Protein AF-A0A7R9WMC7-F1 (afdb_monomer_lite)

pLDDT: mean 71.96, std 18.27, range [41.19, 94.56]

Sequence (147 aa):
FTTILPEQYVLRIVDIYTLEGTKSLFRFGVAVAVLFIKDWKGVKVHPTGALDDQEVDINSYSFSDDADDFFPKLREWSHSTSFSFDLLVKKAYGVHGRGVRKRYRFPRRPILARILKLEEEYYCQKKRDEGDDLSSLPVARALPLIV

Radius of gyration: 22.09 Å; chains: 1; bounding box: 56×45×48 Å

Secondary structure (DSSP, 8-state):
-TTTS-HHHHHHHHHHHHHH-HHHHHHHHHHHHHHHHHHHHHTTS------------STT----S-GGGHHHHHHHHHHSTT--HHHHHHHHTT-S-S--------S-HHHHHHHHHHHHHHHHHHHHHTTS-TT-----PPPP---

Organism: NCBI:txid1486917

Structure (mmCIF, N/CA/C/O backbone):
data_AF-A0A7R9WMC7-F1
#
_entry.id   AF-A0A7R9WMC7-F1
#
loop_
_atom_site.group_PDB
_atom_site.id
_atom_site.type_symbol
_atom_site.label_atom_id
_atom_site.label_alt_id
_atom_site.label_comp_id
_atom_site.label_asym_id
_atom_site.label_entity_id
_atom_site.label_seq_id
_atom_site.pdbx_PDB_ins_code
_atom_site.Cartn_x
_atom_site.Cartn_y
_atom_site.Cartn_z
_atom_site.occupancy
_atom_site.B_iso_or_equiv
_atom_site.auth_seq_id
_atom_site.auth_comp_id
_atom_site.auth_asym_id
_atom_site.auth_atom_id
_atom_site.pdbx_PDB_model_num
ATOM 1 N N . PHE A 1 1 ? 2.570 6.949 -0.772 1.00 87.75 1 PHE A N 1
ATOM 2 C CA . PHE A 1 1 ? 1.416 6.119 -1.188 1.00 87.75 1 PHE A CA 1
ATOM 3 C C . PHE A 1 1 ? 0.330 6.944 -1.851 1.00 87.75 1 PHE A C 1
ATOM 5 O O . PHE A 1 1 ? -0.017 6.608 -2.967 1.00 87.75 1 PHE A O 1
ATOM 12 N N . THR A 1 2 ? -0.154 8.022 -1.228 1.00 92.44 2 THR A N 1
ATOM 13 C CA . THR A 1 2 ? -1.198 8.922 -1.769 1.00 92.44 2 THR A CA 1
ATOM 14 C C . THR A 1 2 ? -0.913 9.474 -3.169 1.00 92.44 2 THR A C 1
ATOM 16 O O . THR A 1 2 ? -1.826 9.624 -3.964 1.00 92.44 2 THR A O 1
ATOM 19 N N . THR A 1 3 ? 0.351 9.744 -3.496 1.00 91.12 3 THR A N 1
ATOM 20 C CA . THR A 1 3 ? 0.774 10.235 -4.820 1.00 91.12 3 THR A CA 1
ATOM 21 C C . THR A 1 3 ? 1.085 9.125 -5.824 1.00 91.12 3 THR A C 1
ATOM 23 O O . THR A 1 3 ? 1.299 9.405 -6.999 1.00 91.12 3 THR A O 1
ATOM 26 N N . ILE A 1 4 ? 1.152 7.875 -5.360 1.00 93.44 4 ILE A N 1
ATOM 27 C CA . ILE A 1 4 ? 1.649 6.734 -6.133 1.00 93.44 4 ILE A CA 1
ATOM 28 C C . ILE A 1 4 ? 0.506 5.790 -6.471 1.00 93.44 4 ILE A C 1
ATOM 30 O O . ILE A 1 4 ? 0.409 5.378 -7.611 1.00 93.44 4 ILE A O 1
ATOM 34 N N . LEU A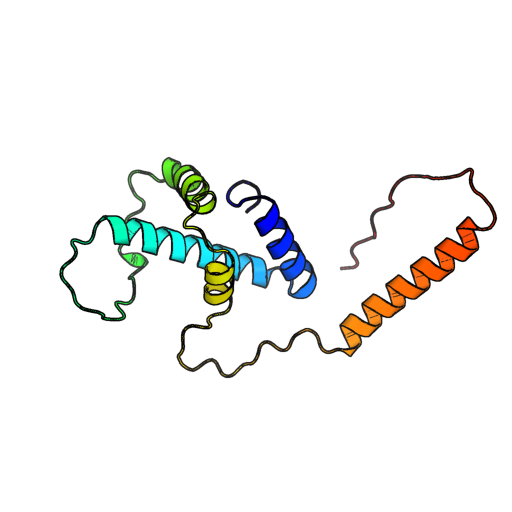 1 5 ? -0.341 5.417 -5.514 1.00 93.94 5 LEU A N 1
ATOM 35 C CA . LEU A 1 5 ? -1.400 4.428 -5.699 1.00 93.94 5 LEU A CA 1
ATOM 36 C C . LEU A 1 5 ? -2.763 5.111 -5.902 1.00 93.94 5 LEU A C 1
ATOM 38 O O . LEU A 1 5 ? -2.988 6.169 -5.312 1.00 93.94 5 LEU A O 1
ATOM 42 N N . PRO A 1 6 ? -3.692 4.471 -6.633 1.00 93.94 6 PRO A N 1
ATOM 43 C CA . PRO A 1 6 ? -5.099 4.854 -6.648 1.00 93.94 6 PRO A CA 1
ATOM 44 C C . PRO A 1 6 ? -5.685 5.002 -5.239 1.00 93.94 6 PRO A C 1
ATOM 46 O O . PRO A 1 6 ? -5.411 4.185 -4.354 1.00 93.94 6 PRO A O 1
ATOM 49 N N . GLU A 1 7 ? -6.549 5.999 -5.051 1.00 92.75 7 GLU A N 1
ATOM 50 C CA . GLU A 1 7 ? -7.129 6.364 -3.750 1.00 92.75 7 GLU A CA 1
ATOM 51 C C . GLU A 1 7 ? -7.778 5.173 -3.030 1.00 92.75 7 GLU A C 1
ATOM 53 O O . GLU A 1 7 ? -7.492 4.917 -1.862 1.00 92.75 7 GLU A O 1
ATOM 58 N N . GLN A 1 8 ? -8.550 4.365 -3.759 1.00 93.88 8 GLN A N 1
ATOM 59 C CA . GLN A 1 8 ? -9.186 3.150 -3.240 1.00 93.88 8 GLN A CA 1
ATOM 60 C C . GLN A 1 8 ? -8.202 2.177 -2.565 1.00 93.88 8 GLN A C 1
ATOM 62 O O . GLN A 1 8 ? -8.527 1.544 -1.562 1.00 93.88 8 GLN A O 1
ATOM 67 N N . TYR A 1 9 ? -6.978 2.056 -3.082 1.00 94.00 9 TYR A N 1
ATOM 68 C CA . TYR A 1 9 ? -5.954 1.175 -2.520 1.00 94.00 9 TYR A CA 1
ATOM 69 C C . TYR A 1 9 ? -5.237 1.825 -1.343 1.00 94.00 9 TYR A C 1
ATOM 71 O O . TYR A 1 9 ? -4.864 1.135 -0.396 1.00 94.00 9 TYR A O 1
ATOM 79 N N . VAL A 1 10 ? -5.077 3.149 -1.379 1.00 94.56 10 VAL A N 1
ATOM 80 C CA . VAL A 1 10 ? -4.531 3.915 -0.258 1.00 94.56 10 VAL A CA 1
ATOM 81 C C . VAL A 1 10 ? -5.443 3.788 0.957 1.00 94.56 10 VAL A C 1
ATOM 83 O O . VAL A 1 10 ? -4.941 3.470 2.030 1.00 94.56 10 VAL A O 1
ATOM 86 N N . LEU A 1 11 ? -6.761 3.940 0.788 1.00 92.69 11 LEU A N 1
ATOM 87 C CA . LEU A 1 11 ? -7.735 3.777 1.872 1.00 92.69 11 LEU A CA 1
ATOM 88 C C . LEU A 1 11 ? -7.647 2.381 2.502 1.00 92.69 11 LEU A C 1
ATOM 90 O O . LEU A 1 11 ? -7.505 2.266 3.715 1.00 92.69 11 LEU A O 1
ATOM 94 N N . ARG A 1 12 ? -7.572 1.321 1.687 1.00 91.56 12 ARG A N 1
ATOM 95 C CA . ARG A 1 12 ? -7.389 -0.050 2.199 1.00 91.56 12 ARG A CA 1
ATOM 96 C C . ARG A 1 12 ? -6.072 -0.239 2.956 1.00 91.56 12 ARG A C 1
ATOM 98 O O . ARG A 1 12 ? -6.029 -0.979 3.934 1.00 91.56 12 ARG A O 1
ATOM 105 N N . ILE A 1 13 ? -4.983 0.399 2.519 1.00 92.75 13 ILE A N 1
ATOM 106 C CA . ILE A 1 13 ? -3.707 0.375 3.254 1.00 92.75 13 ILE A CA 1
ATOM 107 C C . ILE A 1 13 ? -3.836 1.137 4.577 1.00 92.75 13 ILE A C 1
ATOM 109 O O . ILE A 1 13 ? -3.275 0.692 5.576 1.00 92.75 13 ILE A O 1
ATOM 113 N N . VAL A 1 14 ? -4.575 2.249 4.603 1.00 93.00 14 VAL A N 1
ATOM 114 C CA . VAL A 1 14 ? -4.850 3.015 5.826 1.00 93.00 14 VAL A CA 1
ATOM 115 C C . VAL A 1 14 ? -5.668 2.185 6.815 1.00 93.00 14 VAL A C 1
ATOM 117 O O . VAL A 1 14 ? -5.293 2.137 7.981 1.00 93.00 14 VAL A O 1
ATOM 120 N N . ASP A 1 15 ? -6.687 1.451 6.364 1.00 91.06 15 ASP A N 1
ATOM 121 C CA . ASP A 1 15 ? -7.453 0.531 7.220 1.00 91.06 15 ASP A CA 1
ATOM 122 C C . ASP A 1 15 ? -6.559 -0.551 7.843 1.00 91.06 15 ASP A C 1
ATOM 124 O O . ASP A 1 15 ? -6.682 -0.906 9.012 1.00 91.06 15 ASP A O 1
ATOM 128 N N . ILE A 1 16 ? -5.605 -1.081 7.077 1.00 89.19 16 ILE A N 1
ATOM 129 C CA . ILE A 1 16 ? -4.637 -2.049 7.604 1.00 89.19 16 ILE A CA 1
ATOM 130 C C . ILE A 1 16 ? -3.664 -1.368 8.575 1.00 89.19 16 ILE A C 1
ATOM 132 O O . ILE A 1 16 ? -3.289 -1.945 9.597 1.00 89.19 16 ILE A O 1
ATOM 136 N N . TYR A 1 17 ? -3.258 -0.136 8.280 1.00 90.81 17 TYR A N 1
ATOM 137 C CA . TYR A 1 17 ? -2.380 0.656 9.130 1.00 90.81 17 TYR A CA 1
ATOM 138 C C . TYR A 1 17 ? -3.021 1.004 10.474 1.00 90.81 17 TYR A C 1
ATOM 140 O O . TYR A 1 17 ? -2.342 0.900 11.492 1.00 90.81 17 TYR A O 1
ATOM 148 N N . THR A 1 18 ? -4.307 1.353 10.521 1.00 88.38 18 THR A N 1
ATOM 149 C CA . THR A 1 18 ? -4.998 1.622 11.792 1.00 88.38 18 THR A CA 1
ATOM 150 C C . THR A 1 18 ? -5.075 0.371 12.673 1.00 88.38 18 THR A C 1
ATOM 152 O O . THR A 1 18 ? -5.066 0.485 13.897 1.00 88.38 18 THR A O 1
ATOM 155 N N . LEU A 1 19 ? -5.070 -0.826 12.073 1.00 83.75 19 LEU A N 1
ATOM 156 C CA . LEU A 1 19 ? -5.087 -2.107 12.787 1.00 83.75 19 LEU A CA 1
ATOM 157 C C . LEU A 1 19 ? -3.696 -2.617 13.205 1.00 83.75 19 LEU A C 1
ATOM 159 O O . LEU A 1 19 ? -3.542 -3.162 14.298 1.00 83.75 19 LEU A O 1
ATOM 163 N N . GLU A 1 20 ? -2.687 -2.502 12.337 1.00 83.44 20 GLU A N 1
ATOM 164 C CA . GLU A 1 20 ? -1.348 -3.087 12.542 1.00 83.44 20 GLU A CA 1
ATOM 165 C C . GLU A 1 20 ? -0.261 -2.072 12.928 1.00 83.44 20 GLU A C 1
ATOM 167 O O . GLU A 1 20 ? 0.831 -2.459 13.361 1.00 83.44 20 GLU A O 1
ATOM 172 N N . GLY A 1 21 ? -0.528 -0.780 12.750 1.00 86.12 21 GLY A N 1
ATOM 173 C CA . GLY A 1 21 ? 0.425 0.308 12.928 1.00 86.12 21 GLY A CA 1
ATOM 174 C C . GLY A 1 21 ? 1.450 0.423 11.796 1.00 86.12 21 GLY A C 1
ATOM 175 O O . GLY A 1 21 ? 1.364 -0.220 10.745 1.00 86.12 21 GLY A O 1
ATOM 176 N N . THR A 1 22 ? 2.479 1.241 12.025 1.00 88.31 22 THR A N 1
ATOM 177 C CA . THR A 1 22 ? 3.453 1.714 11.017 1.00 88.31 22 THR A CA 1
ATOM 178 C C . THR A 1 22 ? 4.215 0.609 10.282 1.00 88.31 22 THR A C 1
ATOM 180 O O . THR A 1 22 ? 4.654 0.802 9.149 1.00 88.31 22 THR A O 1
ATOM 183 N N . LYS A 1 23 ? 4.349 -0.583 10.875 1.00 86.50 23 LYS A N 1
ATOM 184 C CA . LYS A 1 23 ? 5.050 -1.717 10.244 1.00 86.50 23 LYS A CA 1
ATOM 185 C C . LYS A 1 23 ? 4.371 -2.185 8.956 1.00 86.50 23 LYS A C 1
ATOM 187 O O . LYS A 1 23 ? 5.062 -2.652 8.053 1.00 86.50 23 LYS A O 1
ATOM 192 N N . SER A 1 24 ? 3.049 -2.053 8.863 1.00 89.19 24 SER A N 1
ATOM 193 C CA . SER A 1 24 ? 2.296 -2.392 7.650 1.00 89.19 24 SER A CA 1
ATOM 194 C C . SER A 1 24 ? 2.718 -1.516 6.464 1.00 89.19 24 SER A C 1
ATOM 196 O O . SER A 1 24 ? 3.003 -2.046 5.392 1.00 89.19 24 SER A O 1
ATOM 198 N N . LEU A 1 25 ? 2.879 -0.204 6.675 1.00 92.50 25 LEU A N 1
ATOM 199 C CA . LEU A 1 25 ? 3.308 0.745 5.642 1.00 92.50 25 LEU A CA 1
ATOM 200 C C . LEU A 1 25 ? 4.672 0.372 5.062 1.00 92.50 25 LEU A C 1
ATOM 202 O O . LEU A 1 25 ? 4.852 0.409 3.847 1.00 92.50 25 LEU A O 1
ATOM 206 N N . PHE A 1 26 ? 5.613 -0.047 5.912 1.00 90.12 26 PHE A N 1
ATOM 207 C CA . PHE A 1 26 ? 6.927 -0.494 5.451 1.00 90.12 26 PHE A CA 1
ATOM 208 C C . PHE A 1 26 ? 6.825 -1.747 4.570 1.00 90.12 26 PHE A C 1
ATOM 210 O O . PHE A 1 26 ? 7.417 -1.792 3.494 1.00 90.12 26 PHE A O 1
ATOM 217 N N . ARG A 1 27 ? 6.019 -2.743 4.970 1.00 89.12 27 ARG A N 1
ATOM 218 C CA . ARG A 1 27 ? 5.799 -3.956 4.161 1.00 89.12 27 ARG A CA 1
ATOM 219 C C . ARG A 1 27 ? 5.185 -3.637 2.807 1.00 89.12 27 ARG A C 1
ATOM 221 O O . ARG A 1 27 ? 5.651 -4.158 1.798 1.00 89.12 27 ARG A O 1
ATOM 228 N N . PHE A 1 28 ? 4.166 -2.780 2.780 1.00 94.06 28 PHE A N 1
ATOM 229 C CA . PHE A 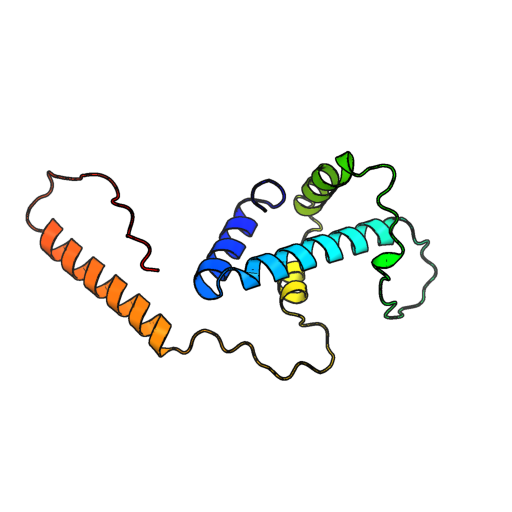1 28 ? 3.552 -2.345 1.530 1.00 94.06 28 PHE A CA 1
ATOM 230 C C . PHE A 1 28 ? 4.529 -1.554 0.663 1.00 94.06 28 PHE A C 1
ATOM 232 O O . PHE A 1 28 ? 4.552 -1.760 -0.543 1.00 94.06 28 PHE A O 1
ATOM 239 N N . GLY A 1 29 ? 5.377 -0.712 1.255 1.00 93.25 29 GLY A N 1
ATOM 240 C CA . GLY A 1 29 ? 6.365 0.079 0.518 1.00 93.25 29 GLY A CA 1
ATOM 241 C C . GLY A 1 29 ? 7.382 -0.810 -0.187 1.00 93.25 29 GLY A C 1
ATOM 242 O O . GLY A 1 29 ? 7.579 -0.692 -1.395 1.00 93.25 29 GLY A O 1
ATOM 243 N N . VAL A 1 30 ? 7.948 -1.769 0.550 1.00 89.50 30 VAL A N 1
ATOM 244 C CA . VAL A 1 30 ? 8.864 -2.771 -0.010 1.00 89.50 30 VAL A CA 1
ATOM 245 C C . VAL A 1 30 ? 8.157 -3.622 -1.065 1.00 89.50 30 VAL A C 1
ATOM 247 O O . VAL A 1 30 ? 8.704 -3.842 -2.139 1.00 89.50 30 VAL A O 1
ATOM 250 N N . ALA A 1 31 ? 6.929 -4.077 -0.805 1.00 92.06 31 ALA A N 1
ATOM 251 C CA . ALA A 1 31 ? 6.190 -4.909 -1.750 1.00 92.06 31 ALA A CA 1
ATOM 252 C C . ALA A 1 31 ? 5.863 -4.175 -3.061 1.00 92.06 31 ALA A C 1
ATOM 254 O O . ALA A 1 31 ? 6.021 -4.769 -4.126 1.00 92.06 31 ALA A O 1
ATOM 255 N N . VAL A 1 32 ? 5.467 -2.898 -2.997 1.00 93.88 32 VAL A N 1
ATOM 256 C CA . VAL A 1 32 ? 5.249 -2.042 -4.175 1.00 93.88 32 VAL A CA 1
ATOM 257 C C . VAL A 1 32 ? 6.539 -1.919 -4.984 1.00 93.88 32 VAL A C 1
ATOM 259 O O . VAL A 1 32 ? 6.524 -2.195 -6.180 1.00 93.88 32 VAL A O 1
ATOM 262 N N . ALA A 1 33 ? 7.658 -1.577 -4.338 1.00 90.25 33 ALA A N 1
ATOM 263 C CA . ALA A 1 33 ? 8.943 -1.430 -5.020 1.00 90.25 33 ALA A CA 1
ATOM 264 C C . ALA A 1 33 ? 9.400 -2.741 -5.682 1.00 90.25 33 ALA A C 1
ATOM 266 O O . ALA A 1 33 ? 9.816 -2.743 -6.836 1.00 90.25 33 ALA A O 1
ATOM 267 N N . VAL A 1 34 ? 9.272 -3.873 -4.981 1.00 88.12 34 VAL A N 1
ATOM 268 C CA . VAL A 1 34 ? 9.664 -5.190 -5.505 1.00 88.12 34 VAL A CA 1
ATOM 269 C C . VAL A 1 34 ? 8.802 -5.609 -6.693 1.00 88.12 34 VAL A C 1
ATOM 271 O O . VAL A 1 34 ? 9.340 -6.123 -7.670 1.00 88.12 34 VAL A O 1
ATOM 274 N N . LEU A 1 35 ? 7.480 -5.422 -6.623 1.00 90.44 35 LEU A N 1
ATOM 275 C CA . LEU A 1 35 ? 6.587 -5.763 -7.733 1.00 90.44 35 LEU A CA 1
ATOM 276 C C . LEU A 1 35 ? 6.853 -4.881 -8.954 1.00 90.44 35 LEU A C 1
ATOM 278 O O . LEU A 1 35 ? 6.984 -5.409 -10.052 1.00 90.44 35 LEU A O 1
ATOM 282 N N . PHE A 1 36 ? 7.036 -3.577 -8.748 1.00 90.62 36 PHE A N 1
ATOM 283 C CA . PHE A 1 36 ? 7.389 -2.655 -9.822 1.00 90.62 36 PHE A CA 1
ATOM 284 C C . PHE A 1 36 ? 8.704 -3.043 -10.505 1.00 90.62 36 PHE A C 1
ATOM 286 O O . PHE A 1 36 ? 8.747 -3.181 -11.723 1.00 90.62 36 PHE A O 1
ATOM 293 N N . ILE A 1 37 ? 9.767 -3.291 -9.730 1.00 85.94 37 ILE A N 1
ATOM 294 C CA . ILE A 1 37 ? 11.065 -3.707 -10.279 1.00 85.94 37 ILE A CA 1
ATOM 295 C C . ILE A 1 37 ? 10.939 -5.040 -11.023 1.00 85.94 37 ILE A C 1
ATOM 297 O O . ILE A 1 37 ? 11.561 -5.211 -12.070 1.00 85.94 37 ILE A O 1
ATOM 301 N N . LYS A 1 38 ? 10.147 -5.988 -10.504 1.00 85.06 38 LYS A N 1
ATOM 302 C CA . LYS A 1 38 ? 9.926 -7.285 -11.152 1.00 85.06 38 LYS A CA 1
ATOM 303 C C . LYS A 1 38 ? 9.267 -7.117 -12.521 1.00 85.06 38 LYS A C 1
ATOM 305 O O . LYS A 1 38 ? 9.771 -7.676 -13.491 1.00 85.06 38 LYS A O 1
ATOM 310 N N . ASP A 1 39 ? 8.189 -6.345 -12.600 1.00 85.00 39 ASP A N 1
ATOM 311 C CA . ASP A 1 39 ? 7.476 -6.115 -13.858 1.00 85.00 39 ASP A CA 1
ATOM 312 C C . ASP A 1 39 ? 8.343 -5.319 -14.840 1.00 85.00 39 ASP A C 1
ATOM 314 O O . ASP A 1 39 ? 8.459 -5.686 -16.007 1.00 85.00 39 ASP A O 1
ATOM 318 N N . TRP A 1 40 ? 9.052 -4.298 -14.353 1.00 80.69 40 TRP A N 1
ATOM 319 C CA . TRP A 1 40 ? 9.963 -3.486 -15.160 1.00 80.69 40 TRP A CA 1
ATOM 320 C C . TRP A 1 40 ? 11.131 -4.296 -15.742 1.00 80.69 40 TRP A C 1
ATOM 322 O O . TRP A 1 40 ? 11.494 -4.128 -16.907 1.00 80.69 40 TRP A O 1
ATOM 332 N N . LYS A 1 41 ? 11.721 -5.208 -14.955 1.00 72.00 41 LYS A N 1
ATOM 333 C CA . LYS A 1 41 ? 12.762 -6.138 -15.430 1.00 72.00 41 LYS A CA 1
ATOM 334 C C . LYS A 1 41 ? 12.186 -7.186 -16.389 1.00 72.00 41 LYS A C 1
ATOM 336 O O . LYS A 1 41 ? 12.851 -7.528 -17.363 1.00 72.00 41 LYS A O 1
ATOM 341 N N . GLY A 1 42 ? 10.956 -7.651 -16.155 1.00 62.00 42 GLY A N 1
ATOM 342 C CA . GLY A 1 42 ? 10.259 -8.616 -17.013 1.00 62.00 42 GLY A CA 1
ATOM 343 C C . GLY A 1 42 ? 10.046 -8.129 -18.449 1.00 62.00 42 GLY A C 1
ATOM 344 O O . GLY A 1 42 ? 10.067 -8.935 -19.371 1.00 62.00 42 GLY A O 1
ATOM 345 N N . VAL A 1 43 ? 9.950 -6.814 -18.663 1.00 55.84 43 VAL A N 1
ATOM 346 C CA . VAL A 1 43 ? 9.860 -6.203 -20.003 1.00 55.84 43 VAL A CA 1
ATOM 347 C C . VAL A 1 43 ? 11.162 -6.350 -20.814 1.00 55.84 43 VAL A C 1
ATOM 349 O O . VAL A 1 43 ? 11.127 -6.278 -22.040 1.00 55.84 43 VAL A O 1
ATOM 352 N N . LYS A 1 44 ? 12.315 -6.592 -20.170 1.00 51.28 44 LYS A N 1
ATOM 353 C CA . LYS A 1 44 ? 13.626 -6.692 -20.844 1.00 51.28 44 LYS A CA 1
ATOM 354 C C . LYS A 1 44 ? 14.126 -8.124 -21.074 1.00 51.28 44 LYS A C 1
ATOM 356 O O . LYS A 1 44 ? 15.172 -8.293 -21.695 1.00 51.28 44 LYS A O 1
ATOM 361 N N . VAL A 1 45 ? 13.420 -9.150 -20.596 1.00 47.69 45 VAL A N 1
ATOM 362 C CA . VAL A 1 45 ? 13.851 -10.549 -20.753 1.00 47.69 45 VAL A CA 1
ATOM 363 C C . VAL A 1 45 ? 13.110 -11.176 -21.931 1.00 47.69 45 VAL A C 1
ATOM 365 O O . VAL A 1 45 ? 11.899 -11.376 -21.886 1.00 47.69 45 VAL A O 1
ATOM 368 N N . HIS A 1 46 ? 13.846 -11.477 -23.003 1.00 41.19 46 HIS A N 1
ATOM 369 C CA . HIS A 1 46 ? 13.348 -12.269 -24.127 1.00 41.19 46 HIS A CA 1
ATOM 370 C C . HIS A 1 46 ? 12.680 -13.574 -23.645 1.00 41.19 46 HIS A C 1
ATOM 372 O O . HIS A 1 46 ? 13.182 -14.211 -22.714 1.00 41.19 46 HIS A O 1
ATOM 378 N N . PRO A 1 47 ? 11.584 -14.017 -24.290 1.00 42.38 47 PRO A N 1
ATOM 379 C CA . PRO A 1 47 ? 10.864 -15.219 -23.907 1.00 42.38 47 PRO A CA 1
ATOM 380 C C . PRO A 1 47 ? 11.646 -16.440 -24.392 1.00 42.38 47 PRO A C 1
ATOM 382 O O . PRO A 1 47 ? 11.399 -16.975 -25.468 1.00 42.38 47 PRO A O 1
ATOM 385 N N . THR A 1 48 ? 12.602 -16.895 -23.595 1.00 41.44 48 THR A N 1
ATOM 386 C CA . THR A 1 48 ? 13.187 -18.228 -23.759 1.00 41.44 48 THR A CA 1
ATOM 387 C C . THR A 1 48 ? 12.908 -18.989 -22.481 1.00 41.44 48 THR A C 1
ATOM 389 O O . THR A 1 48 ? 13.395 -18.637 -21.411 1.00 41.44 48 THR A O 1
ATOM 392 N N . GLY A 1 49 ? 11.990 -19.948 -22.594 1.00 46.41 49 GLY A N 1
ATOM 393 C CA . GLY A 1 49 ? 11.333 -20.589 -21.471 1.00 46.41 49 GLY A CA 1
ATOM 394 C C . GLY A 1 49 ? 12.294 -21.344 -20.566 1.00 46.41 49 GLY A C 1
ATOM 395 O O . GLY A 1 49 ? 12.900 -22.327 -20.974 1.00 46.41 49 GLY A O 1
ATOM 396 N N . ALA A 1 50 ? 12.346 -20.917 -19.312 1.00 43.62 50 ALA A N 1
ATOM 397 C CA . ALA A 1 50 ? 12.624 -21.775 -18.175 1.00 43.62 50 ALA A CA 1
ATOM 398 C C . ALA A 1 50 ? 11.940 -21.152 -16.951 1.00 43.62 50 ALA A C 1
ATOM 400 O O . ALA A 1 50 ? 12.215 -20.015 -16.572 1.00 43.62 50 ALA A O 1
ATOM 401 N N . LEU A 1 51 ? 10.974 -21.883 -16.394 1.00 49.69 51 LEU A N 1
ATOM 402 C CA . LEU A 1 51 ? 10.341 -21.602 -15.110 1.00 49.69 51 LEU A CA 1
ATOM 403 C C . LEU A 1 51 ? 11.359 -21.916 -14.013 1.00 49.69 51 LEU A C 1
ATOM 405 O O . LEU A 1 51 ? 11.389 -23.042 -13.535 1.00 49.69 51 LEU A O 1
ATOM 409 N N . ASP A 1 52 ? 12.181 -20.947 -13.629 1.00 43.22 52 ASP A N 1
ATOM 410 C CA . ASP A 1 52 ? 12.972 -21.055 -12.407 1.00 43.22 52 ASP A CA 1
ATOM 411 C C . ASP A 1 52 ? 12.777 -19.813 -11.541 1.00 43.22 52 ASP A C 1
ATOM 413 O O . ASP A 1 52 ? 12.725 -18.681 -12.028 1.00 43.22 52 ASP A O 1
ATOM 417 N N . ASP A 1 53 ? 12.640 -20.069 -10.240 1.00 52.34 53 ASP A N 1
ATOM 418 C CA . ASP A 1 53 ? 12.542 -19.116 -9.135 1.00 52.34 53 ASP A CA 1
ATOM 419 C C . ASP A 1 53 ? 13.840 -18.299 -9.008 1.00 52.34 53 ASP A C 1
ATOM 421 O O . ASP A 1 53 ? 14.581 -18.401 -8.030 1.00 52.34 53 ASP A O 1
ATOM 425 N N . GLN A 1 54 ? 14.151 -17.495 -10.024 1.00 47.59 54 GLN A N 1
ATOM 426 C CA . GLN A 1 54 ? 15.330 -16.650 -10.030 1.00 47.59 54 GLN A CA 1
ATOM 427 C C . GLN A 1 54 ? 15.119 -15.539 -9.000 1.00 47.59 54 GLN A C 1
ATOM 429 O O . GLN A 1 54 ? 14.295 -14.635 -9.179 1.00 47.59 54 GLN A O 1
ATOM 434 N N . GLU A 1 55 ? 15.836 -15.644 -7.880 1.00 51.00 55 GLU A N 1
ATOM 435 C CA . GLU A 1 55 ? 15.950 -14.580 -6.891 1.00 51.00 55 GLU A CA 1
ATOM 436 C C . GLU A 1 55 ? 16.376 -13.310 -7.627 1.00 51.00 55 GLU A C 1
ATOM 438 O O . GLU A 1 55 ? 17.475 -13.209 -8.171 1.00 51.00 55 GLU A O 1
ATOM 443 N N . VAL A 1 56 ? 15.450 -12.356 -7.723 1.00 53.28 56 VAL A N 1
ATOM 444 C CA . VAL A 1 56 ? 15.720 -11.065 -8.343 1.00 53.28 56 VAL A CA 1
ATOM 445 C C . VAL A 1 56 ? 16.738 -10.375 -7.449 1.00 53.28 56 VAL A C 1
ATOM 447 O O . VAL A 1 56 ? 16.365 -9.843 -6.406 1.00 53.28 56 VAL A O 1
ATOM 450 N N . ASP A 1 57 ? 18.011 -10.393 -7.843 1.00 50.62 57 ASP A N 1
ATOM 451 C CA . ASP A 1 57 ? 19.043 -9.639 -7.145 1.00 50.62 57 ASP A CA 1
ATOM 452 C C . ASP A 1 57 ? 18.707 -8.145 -7.275 1.00 50.62 57 ASP A C 1
ATOM 454 O O . ASP A 1 57 ? 18.715 -7.545 -8.361 1.00 50.62 57 ASP A O 1
ATOM 458 N N . ILE A 1 58 ? 18.271 -7.566 -6.157 1.00 55.78 58 ILE A N 1
ATOM 459 C CA . ILE A 1 58 ? 17.872 -6.160 -6.057 1.00 55.78 58 ILE A CA 1
ATOM 460 C C . ILE A 1 58 ? 19.128 -5.276 -6.098 1.00 55.78 58 ILE A C 1
ATOM 462 O O . ILE A 1 58 ? 19.055 -4.137 -6.556 1.00 55.78 58 ILE A O 1
ATOM 466 N N . ASN A 1 59 ? 20.292 -5.816 -5.718 1.00 50.66 59 ASN A N 1
ATOM 467 C CA . ASN A 1 59 ? 21.532 -5.055 -5.579 1.00 50.66 59 ASN A CA 1
ATOM 468 C C . ASN A 1 59 ? 22.240 -4.784 -6.913 1.00 50.66 59 ASN A C 1
ATOM 470 O O . ASN A 1 59 ? 23.097 -3.909 -6.971 1.00 50.66 59 ASN A O 1
ATOM 474 N N . SER A 1 60 ? 21.868 -5.476 -7.997 1.00 55.47 60 SER A N 1
ATOM 475 C CA . SER A 1 60 ? 22.438 -5.230 -9.332 1.00 55.47 60 SER A CA 1
ATOM 476 C C . SER A 1 60 ? 21.816 -4.022 -10.053 1.00 55.47 60 SER A C 1
ATOM 478 O O . SER A 1 60 ? 22.158 -3.750 -11.205 1.00 55.47 60 SER A O 1
ATOM 480 N N . TYR A 1 61 ? 20.844 -3.340 -9.440 1.00 56.12 61 TYR A N 1
ATOM 481 C CA . TYR A 1 61 ? 20.160 -2.206 -10.052 1.00 56.12 61 TYR A CA 1
ATOM 482 C C . TYR A 1 61 ? 20.937 -0.913 -9.772 1.00 56.12 61 TYR A C 1
ATOM 484 O O . TYR A 1 61 ? 20.798 -0.312 -8.707 1.00 56.12 61 TYR A O 1
ATOM 492 N N . SER A 1 62 ? 21.766 -0.474 -10.724 1.00 52.91 62 SER A N 1
ATOM 493 C CA . SER A 1 62 ? 22.416 0.837 -10.652 1.00 52.91 62 SER A CA 1
ATOM 494 C C . SER A 1 62 ? 21.382 1.928 -10.934 1.00 52.91 62 SER A C 1
ATOM 496 O O . SER A 1 62 ? 20.974 2.144 -12.072 1.00 52.91 62 SER A O 1
ATOM 498 N N . PHE A 1 63 ? 20.953 2.624 -9.885 1.00 57.16 63 PHE A N 1
ATOM 499 C CA . PHE A 1 63 ? 19.979 3.723 -9.926 1.00 57.16 63 PHE A CA 1
ATOM 500 C C . PHE A 1 63 ? 20.539 5.016 -10.570 1.00 57.16 63 PHE A C 1
ATOM 502 O O . PHE A 1 63 ? 20.009 6.096 -10.333 1.00 57.16 63 PHE A O 1
ATOM 509 N N . SER A 1 64 ? 21.651 4.941 -11.311 1.00 52.53 64 SER A N 1
ATOM 510 C CA . SER A 1 64 ? 22.555 6.081 -11.506 1.00 52.53 64 SER A CA 1
ATOM 511 C C . SER A 1 64 ? 22.134 7.113 -12.550 1.00 52.53 64 SER A C 1
ATOM 513 O O . SER A 1 64 ? 22.644 8.219 -12.450 1.00 52.53 64 SER A O 1
ATOM 515 N N . ASP A 1 65 ? 21.207 6.820 -13.471 1.00 53.66 65 ASP A N 1
ATOM 516 C CA . ASP A 1 65 ? 20.906 7.765 -14.567 1.00 53.66 65 ASP A CA 1
ATOM 517 C C . ASP A 1 65 ? 19.453 8.283 -14.646 1.00 53.66 65 ASP A C 1
ATOM 519 O O . ASP A 1 65 ? 19.230 9.267 -15.332 1.00 53.66 65 ASP A O 1
ATOM 523 N N . ASP A 1 66 ? 18.480 7.718 -13.913 1.00 60.88 66 ASP A N 1
ATOM 524 C CA . ASP A 1 66 ? 17.040 8.065 -14.054 1.00 60.88 66 ASP A CA 1
ATOM 525 C C . ASP A 1 66 ? 16.289 8.093 -12.700 1.00 60.88 66 ASP A C 1
ATOM 527 O O . ASP A 1 66 ? 15.151 7.632 -12.562 1.00 60.88 66 ASP A O 1
ATOM 531 N N . ALA A 1 67 ? 16.936 8.592 -11.644 1.00 64.50 67 ALA A N 1
ATOM 532 C CA . ALA A 1 67 ? 16.333 8.685 -10.309 1.00 64.50 67 ALA A CA 1
ATOM 533 C C . ALA A 1 67 ? 15.027 9.503 -10.294 1.00 64.50 67 ALA A C 1
ATOM 535 O O . ALA A 1 67 ? 14.061 9.130 -9.618 1.00 64.50 67 ALA A O 1
ATOM 536 N N . ASP A 1 68 ? 14.992 10.579 -11.082 1.00 73.00 68 ASP A N 1
ATOM 537 C CA . ASP A 1 68 ? 13.858 11.504 -11.174 1.00 73.00 68 ASP A CA 1
ATOM 538 C C . ASP A 1 68 ? 12.629 10.866 -11.843 1.00 73.00 68 ASP A C 1
ATOM 540 O O . ASP A 1 68 ? 11.484 11.214 -11.550 1.00 73.00 68 ASP A O 1
ATOM 544 N N . ASP A 1 69 ? 12.857 9.841 -12.660 1.00 78.88 69 ASP A N 1
ATOM 545 C CA . ASP A 1 69 ? 11.837 9.140 -13.433 1.00 78.88 69 ASP A CA 1
ATOM 546 C C . ASP A 1 69 ? 11.176 7.983 -12.669 1.00 78.88 69 ASP A C 1
ATOM 548 O O . ASP A 1 69 ? 10.135 7.460 -13.085 1.00 78.88 69 ASP A O 1
ATOM 552 N N . PHE A 1 70 ? 11.751 7.566 -11.537 1.00 83.75 70 PHE A N 1
ATOM 553 C CA . PHE A 1 70 ? 11.280 6.397 -10.798 1.00 83.75 70 PHE A CA 1
ATOM 554 C C . PHE A 1 70 ? 9.844 6.564 -10.287 1.00 83.75 70 PHE A C 1
ATOM 556 O O . PHE A 1 70 ? 8.995 5.701 -10.516 1.00 83.75 70 PHE A O 1
ATOM 563 N N . PHE A 1 71 ? 9.548 7.668 -9.595 1.00 87.12 71 PHE A N 1
ATOM 564 C CA . PHE A 1 71 ? 8.222 7.894 -9.013 1.00 87.12 71 PHE A CA 1
AT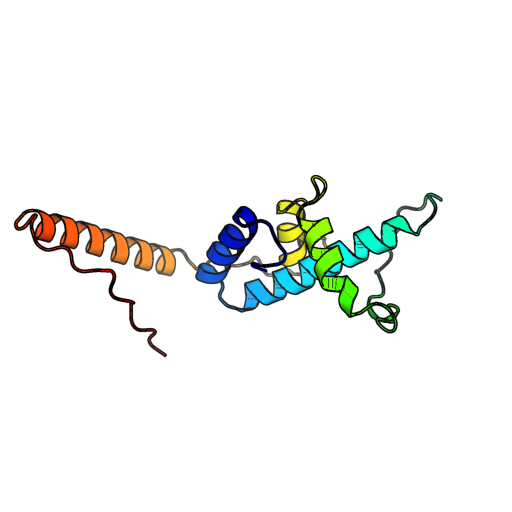OM 565 C C . PHE A 1 71 ? 7.121 8.105 -10.064 1.00 87.12 71 PHE A C 1
ATOM 567 O O . PHE A 1 71 ? 6.049 7.519 -9.888 1.00 87.12 71 PHE A O 1
ATOM 574 N N . PRO A 1 72 ? 7.346 8.873 -11.151 1.00 90.25 72 PRO A N 1
ATOM 575 C CA . PRO A 1 72 ? 6.410 8.938 -12.271 1.00 90.25 72 PRO A CA 1
ATOM 576 C C . PRO A 1 72 ? 6.091 7.562 -12.872 1.00 90.25 72 PRO A C 1
ATOM 578 O O . PRO A 1 72 ? 4.917 7.206 -12.966 1.00 90.25 72 PRO A O 1
ATOM 581 N N . LYS A 1 73 ? 7.110 6.747 -13.180 1.00 89.69 73 LYS A N 1
ATOM 582 C CA . LYS A 1 73 ? 6.932 5.395 -13.747 1.00 89.69 73 LYS A CA 1
ATOM 583 C C . LYS A 1 73 ? 6.223 4.451 -12.775 1.00 89.69 73 LYS A C 1
ATOM 585 O O . LYS A 1 73 ? 5.347 3.683 -13.167 1.00 89.69 73 LYS A O 1
ATOM 590 N N . LEU A 1 74 ? 6.549 4.540 -11.485 1.00 91.25 74 LEU A N 1
ATOM 591 C CA . LEU A 1 74 ? 5.883 3.768 -10.438 1.00 91.25 74 LEU A CA 1
ATOM 592 C C . LEU A 1 74 ? 4.398 4.136 -10.312 1.00 91.25 74 LEU A C 1
ATOM 594 O O . LEU A 1 74 ? 3.558 3.258 -10.107 1.00 91.25 74 LEU A O 1
ATOM 598 N N . ARG A 1 75 ? 4.077 5.430 -10.430 1.00 93.38 75 ARG A N 1
ATOM 599 C CA . ARG A 1 75 ? 2.699 5.929 -10.425 1.00 93.38 75 ARG A CA 1
ATOM 600 C C . ARG A 1 75 ? 1.937 5.464 -11.661 1.00 93.38 75 ARG A C 1
ATOM 602 O O . ARG A 1 75 ? 0.787 5.069 -11.534 1.00 93.38 75 ARG A O 1
ATOM 609 N N . GLU A 1 76 ? 2.540 5.503 -12.840 1.00 92.31 76 GLU A N 1
ATOM 610 C CA . GLU A 1 76 ? 1.898 4.999 -1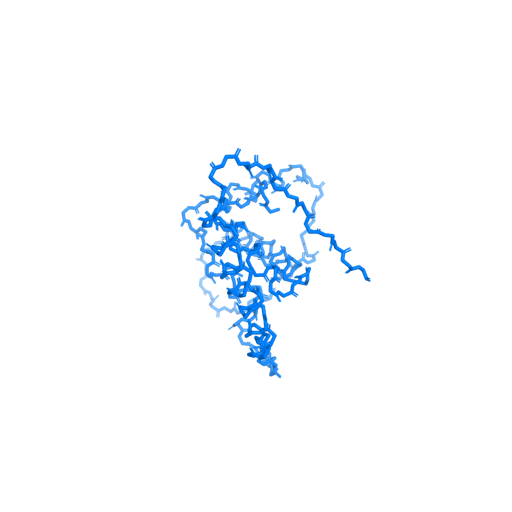4.056 1.00 92.31 76 GLU A CA 1
ATOM 611 C C . GLU A 1 76 ? 1.602 3.496 -13.937 1.00 92.31 76 GLU A C 1
ATOM 613 O O . GLU A 1 76 ? 0.470 3.055 -14.141 1.00 92.31 76 GLU A O 1
ATOM 618 N N . TRP A 1 77 ? 2.590 2.717 -13.488 1.00 93.62 77 TRP A N 1
ATOM 619 C CA . TRP A 1 77 ? 2.455 1.276 -13.293 1.00 93.62 77 TRP A CA 1
ATOM 620 C C . TRP A 1 77 ? 1.347 0.907 -12.298 1.00 93.62 77 TRP A C 1
ATOM 622 O O . TRP A 1 77 ? 0.549 0.011 -12.567 1.00 93.62 77 TRP A O 1
ATOM 632 N N . SER A 1 78 ? 1.237 1.602 -11.167 1.00 94.12 78 SER A N 1
ATOM 633 C CA . SER A 1 78 ? 0.212 1.309 -10.153 1.00 94.12 78 SER A CA 1
ATOM 634 C C . SER A 1 78 ? -1.219 1.658 -10.582 1.00 94.12 78 SER A C 1
ATOM 636 O O . SER A 1 78 ? -2.173 1.157 -9.984 1.00 94.12 78 SER A O 1
ATOM 638 N N . HIS A 1 79 ? -1.372 2.533 -11.580 1.00 94.44 79 HIS A N 1
ATOM 639 C CA . HIS A 1 79 ? -2.661 2.900 -12.169 1.00 94.44 79 HIS A CA 1
ATOM 640 C C . HIS A 1 79 ? -2.999 2.049 -13.402 1.00 94.44 79 HIS A C 1
ATOM 642 O O . HIS A 1 79 ? -4.095 2.177 -13.949 1.00 94.44 79 HIS A O 1
ATOM 648 N N . SER A 1 80 ? -2.094 1.165 -13.831 1.00 92.00 80 SER A N 1
ATOM 649 C CA . SER A 1 80 ? -2.346 0.230 -14.927 1.00 92.00 80 SER A CA 1
ATOM 650 C C . SER A 1 80 ? -3.432 -0.790 -14.567 1.00 92.00 80 SER A C 1
ATOM 652 O O . SER A 1 80 ? -3.590 -1.192 -13.413 1.00 92.00 80 SER A O 1
ATOM 654 N N . THR A 1 81 ? -4.160 -1.278 -15.571 1.00 89.94 81 THR A N 1
ATOM 655 C CA . THR A 1 81 ? -5.176 -2.332 -15.390 1.00 89.94 81 THR A CA 1
ATOM 656 C C . THR A 1 81 ? -4.573 -3.677 -14.977 1.00 89.94 81 THR A C 1
ATOM 658 O O . THR A 1 81 ? -5.264 -4.508 -14.391 1.00 89.94 81 THR A O 1
ATOM 661 N N . SER A 1 82 ? -3.282 -3.889 -15.245 1.00 87.00 82 SER A N 1
ATOM 662 C CA . SER A 1 82 ? -2.514 -5.052 -14.796 1.00 87.00 82 SER A CA 1
ATOM 663 C C . SER A 1 82 ? -2.192 -5.031 -13.301 1.00 87.00 82 SER A C 1
ATOM 665 O O . SER A 1 82 ? -1.844 -6.070 -12.736 1.00 87.00 82 SER A O 1
ATOM 667 N N . PHE A 1 83 ? -2.307 -3.877 -12.637 1.00 91.25 83 PHE A N 1
ATOM 668 C CA . PHE A 1 83 ? -2.004 -3.771 -11.219 1.00 91.25 83 PHE A CA 1
ATOM 669 C C . PHE A 1 83 ? -3.094 -4.435 -10.365 1.00 91.25 83 PHE A C 1
ATOM 671 O O . PHE A 1 83 ? -4.236 -3.978 -10.285 1.00 91.25 83 PHE A O 1
ATOM 678 N N . SER A 1 84 ? -2.720 -5.506 -9.662 1.00 91.38 84 SER A N 1
ATOM 679 C CA . SER A 1 84 ? -3.600 -6.215 -8.730 1.00 91.38 84 SER A CA 1
ATOM 680 C C . SER A 1 84 ? -3.229 -5.907 -7.281 1.00 91.38 84 SER A C 1
ATOM 682 O O . SER A 1 84 ? -2.175 -6.315 -6.785 1.00 91.38 84 SER A O 1
ATOM 684 N N . PHE A 1 85 ? -4.139 -5.247 -6.560 1.00 91.19 85 PHE A N 1
ATOM 685 C CA . PHE A 1 85 ? -3.958 -4.982 -5.132 1.00 91.19 85 PHE A CA 1
ATOM 686 C C . PHE A 1 85 ? -3.841 -6.272 -4.305 1.00 91.19 85 PHE A C 1
ATOM 688 O O . PHE A 1 85 ? -3.072 -6.333 -3.348 1.00 91.19 85 PHE A O 1
ATOM 695 N N . ASP A 1 86 ? -4.538 -7.339 -4.695 1.00 89.56 86 ASP A N 1
ATOM 696 C CA . ASP A 1 86 ? -4.463 -8.621 -3.989 1.00 89.56 86 ASP A CA 1
ATOM 697 C C . ASP A 1 86 ? -3.076 -9.262 -4.115 1.00 89.56 86 ASP A C 1
ATOM 699 O O . ASP A 1 86 ? -2.584 -9.876 -3.163 1.00 89.56 86 ASP A O 1
ATOM 703 N N . LEU A 1 87 ? -2.409 -9.095 -5.263 1.00 88.81 87 LEU A N 1
ATOM 704 C CA . LEU A 1 87 ? -1.020 -9.519 -5.441 1.00 88.81 87 LEU A CA 1
ATOM 705 C C . LEU A 1 87 ? -0.085 -8.717 -4.529 1.00 88.81 87 LEU A C 1
ATOM 707 O O . LEU A 1 87 ? 0.795 -9.300 -3.889 1.00 88.81 87 LEU A O 1
ATOM 711 N N . LEU A 1 88 ? -0.317 -7.405 -4.412 1.00 91.88 88 LEU A N 1
ATOM 712 C CA . LEU A 1 88 ? 0.425 -6.539 -3.502 1.00 91.88 88 LEU A CA 1
ATOM 713 C C . LEU A 1 88 ? 0.276 -6.993 -2.044 1.00 91.88 88 LEU A C 1
ATOM 715 O O . LEU A 1 88 ? 1.281 -7.158 -1.354 1.00 91.88 88 LEU A O 1
ATOM 719 N N . VAL A 1 89 ? -0.948 -7.262 -1.584 1.00 89.94 89 VAL A N 1
ATOM 720 C CA . VAL A 1 89 ? -1.204 -7.772 -0.226 1.00 89.94 89 VAL A CA 1
ATOM 721 C C . VAL A 1 89 ? -0.516 -9.125 -0.019 1.00 89.94 89 VAL A C 1
ATOM 723 O O . VAL A 1 89 ? 0.213 -9.309 0.957 1.00 89.94 89 VAL A O 1
ATOM 726 N N . LYS A 1 90 ? -0.663 -10.068 -0.958 1.00 87.19 90 LYS A N 1
ATOM 727 C CA . LYS A 1 90 ? 0.006 -11.380 -0.884 1.00 87.19 90 LYS A CA 1
ATOM 728 C C . LYS A 1 90 ? 1.525 -11.249 -0.788 1.00 87.19 90 LYS A C 1
ATOM 730 O O . LYS A 1 90 ? 2.152 -12.028 -0.066 1.00 87.19 90 LYS A O 1
ATOM 735 N N . LYS A 1 91 ? 2.114 -10.279 -1.494 1.00 88.00 91 LYS A N 1
ATOM 736 C CA . LYS A 1 91 ? 3.552 -10.004 -1.454 1.00 88.00 91 LYS A CA 1
ATOM 737 C C . LYS A 1 91 ? 3.969 -9.353 -0.134 1.00 88.00 91 LYS A C 1
ATOM 739 O O . LYS A 1 91 ? 4.919 -9.830 0.478 1.00 88.00 91 LYS A O 1
ATOM 744 N N . ALA A 1 92 ? 3.235 -8.345 0.338 1.00 88.62 92 ALA A N 1
ATOM 745 C CA . ALA A 1 92 ? 3.5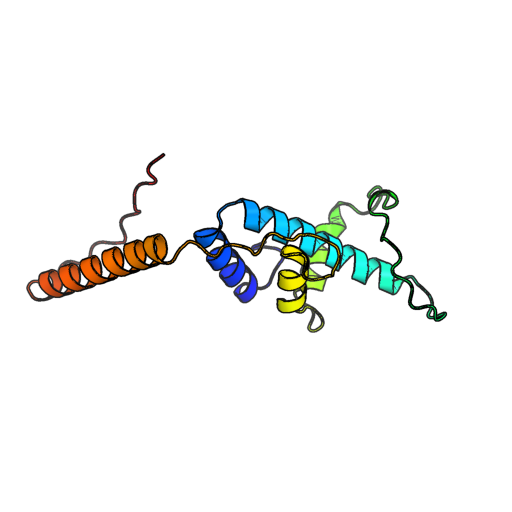06 -7.642 1.596 1.00 88.62 92 ALA A CA 1
ATOM 746 C C . ALA A 1 92 ? 3.478 -8.575 2.820 1.00 88.62 92 ALA A C 1
ATOM 748 O O . ALA A 1 92 ? 4.253 -8.394 3.758 1.00 88.62 92 ALA A O 1
ATOM 749 N N . TYR A 1 93 ? 2.622 -9.600 2.794 1.00 85.25 93 TYR A N 1
ATOM 750 C CA . TYR A 1 93 ? 2.476 -10.571 3.883 1.00 85.25 93 TYR A CA 1
ATOM 751 C C . TYR A 1 93 ? 3.181 -11.912 3.635 1.00 85.25 93 TYR A C 1
ATOM 753 O O . TYR A 1 93 ? 3.153 -12.781 4.506 1.00 85.25 93 TYR A O 1
ATOM 761 N N . GLY A 1 94 ? 3.856 -12.071 2.493 1.00 73.12 94 GLY A N 1
ATOM 762 C CA . GLY A 1 94 ? 4.734 -13.211 2.233 1.00 73.12 94 GLY A CA 1
ATOM 763 C C . GLY A 1 94 ? 4.017 -14.550 2.037 1.00 73.12 94 GLY A C 1
ATOM 764 O O . GLY A 1 94 ? 4.507 -15.573 2.502 1.00 73.12 94 GLY A O 1
ATOM 765 N N . VAL A 1 95 ? 2.886 -14.591 1.320 1.00 57.78 95 VAL A N 1
ATOM 766 C CA . VAL A 1 95 ? 2.166 -15.858 1.028 1.00 57.78 95 VAL A CA 1
ATOM 767 C C . VAL A 1 95 ? 2.912 -16.750 0.007 1.00 57.78 95 VAL A C 1
ATOM 769 O O . VAL A 1 95 ? 2.430 -17.810 -0.371 1.00 57.78 95 VAL A O 1
ATOM 772 N N . HIS A 1 96 ? 4.115 -16.369 -0.433 1.00 47.75 96 HIS A N 1
ATOM 773 C CA . HIS A 1 96 ? 4.948 -17.197 -1.311 1.00 47.75 96 HIS A CA 1
ATOM 774 C C . HIS A 1 96 ? 5.905 -18.018 -0.442 1.00 47.75 96 HIS A C 1
ATOM 776 O O . HIS A 1 96 ? 6.733 -17.472 0.283 1.00 47.75 96 HIS A O 1
ATOM 782 N N . GLY A 1 97 ? 5.684 -19.332 -0.429 1.00 50.03 97 GLY A N 1
ATOM 783 C CA . GLY A 1 97 ? 6.199 -20.255 0.571 1.00 50.03 97 GLY A CA 1
ATOM 784 C C . GLY A 1 97 ? 7.720 -20.293 0.715 1.00 50.03 97 GLY A C 1
ATOM 785 O O . GLY A 1 97 ? 8.442 -20.478 -0.251 1.00 50.03 97 GLY A O 1
ATOM 786 N N . ARG A 1 98 ? 8.175 -20.205 1.968 1.00 45.12 98 ARG A N 1
ATOM 787 C CA . ARG A 1 98 ? 9.106 -21.125 2.651 1.00 45.12 98 ARG A CA 1
ATOM 788 C C . ARG A 1 98 ? 9.237 -20.645 4.105 1.00 45.12 98 ARG A C 1
ATOM 790 O O . ARG A 1 98 ? 9.788 -19.593 4.394 1.00 45.12 98 ARG A O 1
ATOM 797 N N . GLY A 1 99 ? 8.684 -21.410 5.045 1.00 47.69 99 GLY A N 1
ATOM 798 C CA . GLY A 1 99 ? 9.196 -21.446 6.422 1.00 47.69 99 GLY A CA 1
ATOM 799 C C . GLY A 1 99 ? 8.730 -20.422 7.469 1.00 47.69 99 GLY A C 1
ATOM 800 O O . GLY A 1 99 ? 9.032 -20.646 8.640 1.00 47.69 99 GLY A O 1
ATOM 801 N N . VAL A 1 100 ? 7.955 -19.368 7.176 1.00 47.97 100 VAL A N 1
ATOM 802 C CA . VAL A 1 100 ? 7.512 -18.448 8.253 1.00 47.97 100 VAL A CA 1
ATOM 803 C C . VAL A 1 100 ? 6.241 -18.958 8.946 1.00 47.97 100 VAL A C 1
ATOM 805 O O . VAL A 1 100 ? 5.125 -18.483 8.743 1.00 47.97 100 VAL A O 1
ATOM 808 N N . ARG A 1 101 ? 6.430 -19.938 9.839 1.00 46.41 101 ARG A N 1
ATOM 809 C CA . ARG A 1 101 ? 5.479 -20.332 10.893 1.00 46.41 101 ARG A CA 1
ATOM 810 C C . ARG A 1 101 ? 5.304 -19.208 11.924 1.00 46.41 101 ARG A C 1
ATOM 812 O O . ARG A 1 101 ? 5.660 -19.370 13.084 1.00 46.41 101 ARG A O 1
ATOM 819 N N . LYS A 1 102 ? 4.700 -18.084 11.554 1.00 49.41 102 LYS A N 1
ATOM 820 C CA . LYS A 1 102 ? 3.961 -17.251 12.512 1.00 49.41 102 LYS A CA 1
ATOM 821 C C . LYS A 1 102 ? 2.728 -16.736 11.797 1.00 49.41 102 LYS A C 1
ATOM 823 O O . LYS A 1 102 ? 2.789 -15.743 11.086 1.00 49.41 102 LYS A O 1
ATOM 828 N N . ARG A 1 103 ? 1.607 -17.447 11.985 1.00 46.44 103 ARG A N 1
ATOM 829 C CA . ARG A 1 103 ? 0.275 -16.921 11.671 1.00 46.44 103 ARG A CA 1
ATOM 830 C C . ARG A 1 103 ? 0.237 -15.493 12.198 1.00 46.44 103 ARG A C 1
ATOM 832 O O . ARG A 1 103 ? 0.450 -15.304 13.399 1.00 46.44 103 ARG A O 1
ATOM 839 N N . TYR A 1 104 ? -0.003 -14.528 11.318 1.00 48.03 104 TYR A N 1
ATOM 840 C CA . TYR A 1 104 ? -0.406 -13.194 11.724 1.00 48.03 104 TYR A CA 1
ATOM 841 C C . TYR A 1 104 ? -1.572 -13.373 12.689 1.00 48.03 104 TYR A C 1
ATOM 843 O O . TYR A 1 104 ? -2.667 -13.783 12.305 1.00 48.03 104 TYR A O 1
ATOM 851 N N . ARG A 1 105 ? -1.303 -13.200 13.985 1.00 49.19 105 ARG A N 1
ATOM 852 C CA . ARG A 1 105 ? -2.365 -13.129 14.973 1.00 49.19 105 ARG A CA 1
ATOM 853 C C . ARG A 1 105 ? -2.964 -11.756 14.752 1.00 49.19 105 ARG A C 1
ATOM 855 O O . ARG A 1 105 ? -2.449 -10.776 1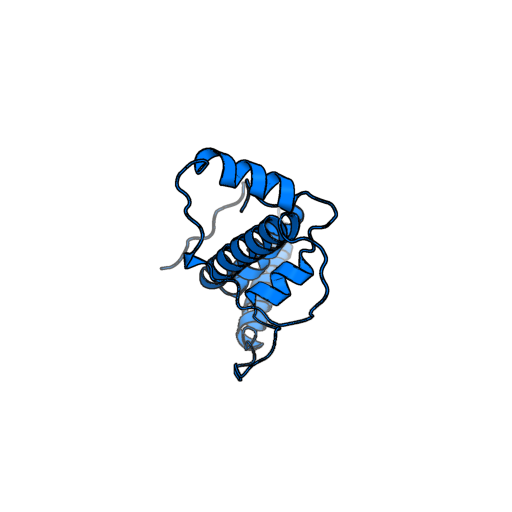5.278 1.00 49.19 105 ARG A O 1
ATOM 862 N N . PHE A 1 106 ? -4.010 -11.728 13.932 1.00 49.19 106 PHE A N 1
ATOM 863 C CA . PHE A 1 106 ? -5.043 -10.703 13.957 1.00 49.19 106 PHE A CA 1
ATOM 864 C C . PHE A 1 106 ? -5.215 -10.214 15.408 1.00 49.19 106 PHE A C 1
ATOM 866 O O . PHE A 1 106 ? -5.171 -11.073 16.309 1.00 49.19 106 PHE A O 1
ATOM 873 N N . PRO A 1 107 ? -5.354 -8.898 15.668 1.00 54.72 107 PRO A N 1
ATOM 874 C CA . PRO A 1 107 ? -5.541 -8.384 17.020 1.00 54.72 107 PRO A CA 1
ATOM 875 C C . PRO A 1 107 ? -6.554 -9.268 17.740 1.00 54.72 107 PRO A C 1
ATOM 877 O O . PRO A 1 107 ? -7.624 -9.563 17.198 1.00 54.72 107 PRO A O 1
ATOM 880 N N . ARG A 1 108 ? -6.174 -9.825 18.900 1.00 59.41 108 ARG A N 1
ATOM 881 C CA . ARG A 1 108 ? -7.037 -10.801 19.573 1.00 59.41 108 ARG A CA 1
ATOM 882 C C . ARG A 1 108 ? -8.412 -10.153 19.750 1.00 59.41 108 ARG A C 1
ATOM 884 O O . ARG A 1 108 ? -8.486 -8.994 20.161 1.00 59.41 108 ARG A O 1
ATOM 891 N N . ARG A 1 109 ? -9.471 -10.934 19.492 1.00 59.56 109 ARG A N 1
ATOM 892 C CA . ARG A 1 109 ? -10.890 -10.560 19.650 1.00 59.56 109 ARG A CA 1
ATOM 893 C C . ARG A 1 109 ? -11.190 -9.601 20.822 1.00 59.56 109 ARG A C 1
ATOM 895 O O . ARG A 1 109 ? -12.018 -8.731 20.602 1.00 59.56 109 ARG A O 1
ATOM 902 N N . PRO A 1 110 ? -10.537 -9.666 22.006 1.00 69.62 110 PRO A N 1
ATOM 903 C CA . PRO A 1 110 ? -10.800 -8.730 23.099 1.00 69.62 110 PRO A CA 1
ATOM 904 C C . PRO A 1 110 ? -10.506 -7.257 22.787 1.00 69.62 110 PRO A C 1
ATOM 906 O O . PRO A 1 110 ? -11.229 -6.399 23.272 1.00 69.62 110 PRO A O 1
ATOM 909 N N . ILE A 1 111 ? -9.470 -6.944 21.997 1.00 70.44 111 ILE A N 1
ATOM 910 C CA . ILE A 1 111 ? -9.121 -5.544 21.686 1.00 70.44 111 ILE A CA 1
ATOM 911 C C . ILE A 1 111 ? -10.140 -4.966 20.704 1.00 70.44 111 ILE A C 1
ATOM 913 O O . ILE A 1 111 ? -10.678 -3.893 20.944 1.00 70.44 111 ILE A O 1
ATOM 917 N N . LEU A 1 112 ? -10.471 -5.714 19.649 1.00 66.06 112 LEU A N 1
ATOM 918 C CA . LEU A 1 112 ? -11.504 -5.319 18.689 1.00 66.06 112 LEU A CA 1
ATOM 919 C C . LEU A 1 112 ? -12.889 -5.248 19.332 1.00 66.06 112 LEU A C 1
ATOM 921 O O . LEU A 1 112 ? -13.603 -4.285 19.100 1.00 66.06 112 LEU A O 1
ATOM 925 N N . ALA A 1 113 ? -13.243 -6.212 20.187 1.00 69.19 113 ALA A N 1
ATOM 926 C CA . ALA A 1 113 ? -14.487 -6.174 20.951 1.00 69.19 113 ALA A CA 1
ATOM 927 C C . ALA A 1 113 ? -14.537 -4.961 21.888 1.00 69.19 113 ALA A C 1
ATOM 929 O O . ALA A 1 113 ? -15.595 -4.374 22.058 1.00 69.19 113 ALA A O 1
ATOM 930 N N . ARG A 1 114 ? -13.400 -4.557 22.469 1.00 76.69 114 ARG A N 1
ATOM 931 C CA . ARG A 1 114 ? -13.320 -3.347 23.291 1.00 76.69 114 ARG A CA 1
ATOM 932 C C . ARG A 1 114 ? -13.502 -2.079 22.459 1.00 76.69 114 ARG A C 1
ATOM 934 O O . ARG A 1 114 ? -14.235 -1.208 22.898 1.00 76.69 114 ARG A O 1
ATOM 941 N N . ILE A 1 115 ? -12.871 -1.985 21.288 1.00 78.50 115 ILE A N 1
ATOM 942 C CA . ILE A 1 115 ? -13.035 -0.840 20.377 1.00 78.50 115 ILE A CA 1
ATOM 943 C C . ILE A 1 115 ? -14.489 -0.750 19.899 1.00 78.50 115 ILE A C 1
ATOM 945 O O . ILE A 1 115 ? -15.100 0.300 20.036 1.00 78.50 115 ILE A O 1
ATOM 949 N N . LEU A 1 116 ? -15.068 -1.865 19.439 1.00 75.06 116 LEU A N 1
ATOM 950 C CA . LEU A 1 116 ? -16.476 -1.946 19.037 1.00 75.06 116 LEU A CA 1
ATOM 951 C C . LEU A 1 116 ? -17.425 -1.561 20.176 1.00 75.06 116 LEU A C 1
ATOM 953 O O . LEU A 1 116 ? -18.334 -0.777 19.954 1.00 75.06 116 LEU A O 1
ATOM 957 N N . LYS A 1 117 ? -17.187 -2.052 21.399 1.00 82.50 117 LYS A N 1
ATOM 958 C CA . LYS A 1 117 ? -18.004 -1.707 22.571 1.00 82.50 117 LYS A CA 1
ATOM 959 C C . LYS A 1 117 ? -17.919 -0.220 22.916 1.00 82.50 117 LYS A C 1
ATOM 961 O O . LYS A 1 117 ? -18.938 0.377 23.230 1.00 82.50 117 LYS A O 1
ATOM 966 N N . LEU A 1 118 ? -16.722 0.368 22.857 1.00 84.25 118 LEU A N 1
ATOM 967 C CA . LEU A 1 118 ? -16.524 1.797 23.120 1.00 84.25 118 LEU A CA 1
ATOM 968 C C . LEU A 1 118 ? -17.216 2.669 22.063 1.00 84.25 118 LEU A C 1
ATOM 970 O O . LEU A 1 118 ? -17.841 3.663 22.417 1.00 84.25 118 LEU A O 1
ATOM 974 N N . GLU A 1 119 ? -17.148 2.279 20.790 1.00 77.50 119 GLU A N 1
ATOM 975 C CA . GLU A 1 119 ? -17.878 2.942 19.702 1.00 77.50 119 GLU A CA 1
ATOM 976 C C . GLU A 1 119 ? -19.399 2.792 19.869 1.00 77.50 119 GLU A C 1
ATOM 978 O O . GLU A 1 119 ? -20.122 3.783 19.821 1.00 77.50 119 GLU A O 1
ATOM 983 N N . GLU A 1 120 ? -19.910 1.587 20.136 1.00 78.31 120 GLU A N 1
ATOM 984 C CA . GLU A 1 120 ? -21.346 1.356 20.364 1.00 78.31 120 GLU A CA 1
ATOM 985 C C . GLU A 1 120 ? -21.886 2.152 21.563 1.00 78.31 120 GLU A C 1
ATOM 987 O O . GLU A 1 120 ? -22.969 2.736 21.475 1.00 78.31 120 GLU A O 1
ATOM 992 N N . GLU A 1 121 ? -21.138 2.209 22.672 1.00 81.56 121 GLU A N 1
ATOM 993 C CA . GLU A 1 121 ? -21.477 3.015 23.851 1.00 81.56 121 GLU A CA 1
ATOM 994 C C . GLU A 1 121 ? -21.520 4.505 23.501 1.00 81.56 121 GLU A C 1
ATOM 996 O O . GLU A 1 121 ? -22.492 5.182 23.842 1.00 81.56 121 GLU A O 1
ATOM 1001 N N . TYR A 1 122 ? -20.528 4.992 22.753 1.00 77.06 122 TYR A N 1
ATOM 1002 C CA . TYR A 1 122 ? -20.484 6.370 22.275 1.00 77.06 122 TYR A CA 1
ATOM 1003 C C . TYR A 1 122 ? -21.686 6.713 21.384 1.00 77.06 122 TYR A C 1
ATOM 1005 O O . TYR A 1 122 ? -22.351 7.720 21.617 1.00 77.06 122 TYR A O 1
ATOM 1013 N N . TYR A 1 123 ? -22.032 5.861 20.415 1.00 71.19 123 TYR A N 1
ATOM 1014 C CA . TYR A 1 123 ? -23.215 6.055 19.570 1.00 71.19 123 TYR A CA 1
ATOM 1015 C C . TYR A 1 123 ? -24.520 6.031 20.371 1.00 71.19 123 TYR A C 1
ATOM 1017 O O . TYR A 1 123 ? -25.415 6.837 20.117 1.00 71.19 123 TYR A O 1
ATOM 1025 N N . CYS A 1 124 ? -24.645 5.130 21.348 1.00 74.31 124 CYS A N 1
ATOM 1026 C CA . CYS A 1 124 ? -25.822 5.067 22.213 1.00 74.31 124 CYS A CA 1
ATOM 1027 C C . CYS A 1 124 ? -25.956 6.311 23.096 1.00 74.31 124 CYS A C 1
ATOM 1029 O O . CYS A 1 124 ? -27.072 6.775 23.318 1.00 74.31 124 CYS A O 1
ATOM 1031 N N . GLN A 1 125 ? -24.840 6.838 23.597 1.00 75.06 125 GLN A N 1
ATOM 1032 C CA . GLN A 1 125 ? -24.804 8.044 24.417 1.00 75.06 125 GLN A CA 1
ATOM 1033 C C . GLN A 1 125 ? -25.127 9.276 23.572 1.00 75.06 125 GLN A C 1
ATOM 1035 O O . GLN A 1 125 ? -26.084 9.979 23.865 1.00 75.06 125 GLN A O 1
ATOM 1040 N N . LYS A 1 126 ? -24.472 9.417 22.419 1.00 74.81 126 LYS A N 1
ATOM 1041 C CA . LYS A 1 126 ? -24.758 10.468 21.445 1.00 74.81 126 LYS A CA 1
ATOM 1042 C C . LYS A 1 126 ? -26.219 10.471 20.990 1.00 74.81 126 LYS A C 1
ATOM 1044 O O . LYS A 1 126 ? -26.826 11.525 20.945 1.00 74.81 126 LYS A O 1
ATOM 1049 N N . LYS A 1 127 ? -26.825 9.310 20.714 1.00 71.44 127 LYS A N 1
ATOM 1050 C CA . LYS A 1 127 ? -28.248 9.220 20.331 1.00 71.44 127 LYS A CA 1
ATOM 1051 C C . LYS A 1 127 ? -29.206 9.591 21.471 1.00 71.44 127 LYS A C 1
ATOM 1053 O O . LYS A 1 127 ? -30.322 10.025 21.203 1.00 71.44 127 LYS A O 1
ATOM 1058 N N . ARG A 1 128 ? -28.803 9.379 22.728 1.00 67.69 128 ARG A N 1
ATOM 1059 C CA . ARG A 1 128 ? -29.559 9.842 23.903 1.00 67.69 128 ARG A CA 1
ATOM 1060 C C . ARG A 1 128 ? -29.433 11.354 24.064 1.00 67.69 128 ARG A C 1
ATOM 1062 O O . ARG A 1 128 ? -30.440 11.996 24.313 1.00 67.69 128 ARG A O 1
ATOM 1069 N N . ASP A 1 129 ? -28.239 11.893 23.842 1.00 65.50 129 ASP A N 1
ATOM 1070 C CA . ASP A 1 129 ? -27.951 13.323 23.964 1.00 65.50 129 ASP A CA 1
ATOM 1071 C C . ASP A 1 129 ? -28.548 14.138 22.788 1.00 65.50 129 ASP A C 1
ATOM 1073 O O . ASP A 1 129 ? -29.062 15.233 22.982 1.00 65.50 129 ASP A O 1
ATOM 1077 N N . GLU A 1 130 ? -28.574 13.583 21.569 1.00 58.66 130 GLU A N 1
ATOM 1078 C CA . GLU A 1 130 ? -29.210 14.168 20.369 1.00 58.66 130 GLU A CA 1
ATOM 1079 C C . GLU A 1 130 ? -30.745 14.032 20.364 1.00 58.66 130 GLU A C 1
ATOM 1081 O O . GLU A 1 130 ? -31.413 14.578 19.485 1.00 58.66 130 GLU A O 1
ATOM 1086 N N . GLY A 1 131 ? -31.315 13.313 21.336 1.00 53.56 131 GLY A N 1
ATOM 1087 C CA . GLY A 1 131 ? -32.759 13.235 21.550 1.00 53.56 131 GLY A CA 1
ATOM 1088 C C . GLY A 1 131 ? -33.366 14.502 22.157 1.00 53.56 131 GLY A C 1
ATOM 1089 O O . GLY A 1 131 ? -34.581 14.658 22.064 1.00 53.56 131 GLY A O 1
ATOM 1090 N N . ASP A 1 132 ? -32.541 15.399 22.715 1.00 54.16 132 ASP A N 1
ATOM 1091 C CA . ASP A 1 132 ? -33.006 16.578 23.457 1.00 54.16 132 ASP A CA 1
ATOM 1092 C C . ASP A 1 132 ? -32.555 17.939 22.887 1.00 54.16 132 ASP A C 1
ATOM 1094 O O . ASP A 1 132 ? -33.069 18.952 23.345 1.00 54.16 132 ASP A O 1
ATOM 1098 N N . ASP A 1 133 ? -31.685 18.026 21.867 1.00 55.00 133 ASP A N 1
ATOM 1099 C CA . ASP A 1 133 ? -31.334 19.333 21.272 1.00 55.00 133 ASP A CA 1
ATOM 1100 C C . ASP A 1 133 ? -30.797 19.248 19.827 1.00 55.00 133 ASP A C 1
ATOM 1102 O O . ASP A 1 133 ? -29.610 19.058 19.559 1.00 55.00 133 ASP A O 1
ATOM 1106 N N . LEU A 1 134 ? -31.688 19.466 18.854 1.00 54.00 134 LEU A N 1
ATOM 1107 C CA . LEU A 1 134 ? -31.407 19.459 17.408 1.00 54.00 134 LEU A CA 1
ATOM 1108 C C . LEU A 1 134 ? -30.771 20.764 16.872 1.00 54.00 134 LEU A C 1
ATOM 1110 O O . LEU A 1 134 ? -30.710 20.958 15.658 1.00 54.00 134 LEU A O 1
ATOM 1114 N N . SER A 1 135 ? -30.298 21.673 17.732 1.00 52.94 135 SER A N 1
ATOM 1115 C CA . SER A 1 135 ? -29.853 23.018 17.315 1.00 52.94 135 SER A CA 1
ATOM 1116 C C . SER A 1 135 ? -28.387 23.370 17.575 1.00 52.94 135 SER A C 1
ATOM 1118 O O . SER A 1 135 ? -27.994 24.498 17.283 1.00 52.94 135 SER A O 1
ATOM 1120 N N . SER A 1 136 ? -27.540 22.462 18.072 1.00 52.12 136 SER A N 1
ATOM 1121 C CA . SER A 1 136 ? -26.126 22.799 18.309 1.00 52.12 136 SER A CA 1
ATOM 1122 C C . SER A 1 136 ? -25.148 21.737 17.807 1.00 52.12 136 SER A C 1
ATOM 1124 O O . SER A 1 136 ? -24.608 20.927 18.549 1.00 52.12 136 SER A O 1
ATOM 1126 N N . LEU A 1 137 ? -24.855 21.776 16.507 1.00 51.25 137 LEU A N 1
ATOM 1127 C CA . LEU A 1 137 ? -23.662 21.124 15.969 1.00 51.25 137 LEU A CA 1
ATOM 1128 C C . LEU A 1 137 ? -22.463 22.078 16.073 1.00 51.25 137 LEU A C 1
ATOM 1130 O O . LEU A 1 137 ? -22.414 23.057 15.326 1.00 51.25 137 LEU A O 1
ATOM 1134 N N . PRO A 1 138 ? -21.433 21.764 16.879 1.00 50.47 138 PRO A N 1
ATOM 1135 C CA . PRO A 1 138 ? -20.083 22.186 16.565 1.00 50.47 138 PRO A CA 1
ATOM 1136 C C . PRO A 1 138 ? -19.231 20.982 16.144 1.00 50.47 138 PRO A C 1
ATOM 1138 O O . PRO A 1 138 ? -19.002 20.038 16.895 1.00 50.47 138 PRO A O 1
ATOM 1141 N N . VAL A 1 139 ? -18.789 21.066 14.889 1.00 53.91 139 VAL A N 1
ATOM 1142 C CA . VAL A 1 139 ? -17.462 20.739 14.344 1.00 53.91 139 VAL A CA 1
ATOM 1143 C C . VAL A 1 139 ? -16.613 19.729 15.133 1.00 53.91 139 VAL A C 1
ATOM 1145 O O . VAL A 1 139 ? -16.183 19.977 16.259 1.00 53.91 139 VAL A O 1
ATOM 1148 N N . ALA A 1 140 ? -16.291 18.635 14.434 1.00 52.28 140 ALA A N 1
ATOM 1149 C CA . ALA A 1 140 ? -15.290 17.618 14.742 1.00 52.28 140 ALA A CA 1
ATOM 1150 C C . ALA A 1 140 ? -14.161 18.097 15.675 1.00 52.28 140 ALA A C 1
ATOM 1152 O O . ALA A 1 140 ? -13.282 18.865 15.280 1.00 52.28 140 ALA A O 1
ATOM 1153 N N . ARG A 1 141 ? -14.152 17.585 16.910 1.00 48.97 141 ARG A N 1
ATOM 1154 C CA . ARG A 1 141 ? -12.995 17.689 17.802 1.00 48.97 141 ARG A CA 1
ATOM 1155 C C . ARG A 1 141 ? -12.111 16.461 17.627 1.00 48.97 141 ARG A C 1
ATOM 1157 O O . ARG A 1 141 ? -12.541 15.334 17.856 1.00 48.97 141 ARG A O 1
ATOM 1164 N N . ALA A 1 142 ? -10.877 16.719 17.203 1.00 52.12 142 ALA A N 1
ATOM 1165 C CA . ALA A 1 142 ? -9.792 15.754 17.140 1.00 52.12 142 ALA A CA 1
ATOM 1166 C C . ALA A 1 142 ? -9.597 15.072 18.505 1.00 52.12 142 ALA A C 1
ATOM 1168 O O . ALA A 1 142 ? -9.474 15.742 19.532 1.00 52.12 142 ALA A O 1
ATOM 1169 N N . LEU A 1 143 ? -9.570 13.739 18.502 1.00 46.31 143 LEU A N 1
ATOM 1170 C CA . LEU A 1 143 ? -9.198 12.942 19.667 1.00 46.31 143 LEU A CA 1
ATOM 1171 C C . LEU A 1 143 ? -7.724 13.216 20.020 1.00 46.31 143 LEU A C 1
ATOM 1173 O O . LEU A 1 143 ? -6.887 13.243 19.112 1.00 46.31 143 LEU A O 1
ATOM 1177 N N . PRO A 1 144 ? -7.369 13.396 21.304 1.00 51.12 144 PRO A N 1
ATOM 1178 C CA . PRO A 1 144 ? -5.978 13.532 21.692 1.00 51.12 144 PRO A CA 1
ATOM 1179 C C . PRO A 1 144 ? -5.285 12.170 21.569 1.00 51.12 144 PRO A C 1
ATOM 1181 O O . PRO A 1 144 ? -5.713 11.174 22.154 1.00 51.12 144 PRO A O 1
ATOM 1184 N N . LEU A 1 145 ? -4.199 12.141 20.799 1.00 46.09 145 LEU A N 1
ATOM 1185 C CA . LEU A 1 145 ? -3.211 11.066 20.813 1.00 46.09 145 LEU A CA 1
ATOM 1186 C C . LEU A 1 145 ? -2.595 10.997 22.215 1.00 46.09 145 LEU A C 1
ATOM 1188 O O . LEU A 1 145 ? -1.877 11.908 22.622 1.00 46.09 145 LEU A O 1
ATOM 1192 N N . ILE A 1 146 ? -2.887 9.926 22.950 1.00 47.81 146 ILE A N 1
ATOM 1193 C CA . ILE A 1 146 ? -2.184 9.599 24.193 1.00 47.81 146 ILE A CA 1
ATOM 1194 C C . ILE A 1 146 ? -0.899 8.857 23.799 1.00 47.81 146 ILE A C 1
ATOM 1196 O O . ILE A 1 146 ? -0.972 7.787 23.189 1.00 47.81 146 ILE A O 1
ATOM 1200 N N . VAL A 1 147 ? 0.245 9.479 24.103 1.00 49.12 147 VAL A N 1
ATOM 1201 C CA . VAL A 1 147 ? 1.607 8.907 24.054 1.00 49.12 147 VAL A CA 1
ATOM 1202 C C . VAL A 1 147 ? 1.832 8.011 25.265 1.00 49.12 147 VAL A C 1
ATOM 1204 O O . VAL A 1 147 ? 1.395 8.412 26.367 1.00 49.12 147 VAL A O 1
#

Foldseek 3Di:
DVLAADPVLVVVLVVVCVQPNPLSVVLLVVLLVVVLVVVVVVVVDDPDDDPDPPPPPPPPDDCPPQVVCVRVSSSVVNPDPPHDSVSSVCRSVVVPDDDPPDDPPRPPPVVVVVVVVVVVVVVVVVVVVCVPDPDDDDDDDDDDDDD